Protein AF-A0A9E4UX66-F1 (afdb_monomer)

Foldseek 3Di:
DAAEDEDAQADDQADPCCVVVDPDPQDDDDPVSDDPVSSVVSVVVRVVVQVVCVVVPHPYYHYDPRRHDD

pLDDT: mean 90.39, std 9.5, range [53.56, 98.19]

Nearest PDB structures (foldseek):
  4gp6-assembly1_B-2  TM=4.255E-01  e=2.285E+00  Acetivibrio thermocellus ATCC 27405

Radius of gyration: 14.73 Å; Cα contacts (8 Å, |Δi|>4): 64; chains: 1; bounding box: 32×20×42 Å

Sequence (70 aa):
MKIEMFHLCPYRDLPEDFREKYRSVWVDVPRHLFDGEIAARTYNETLDELKYAAEMGYDGICVNEHHQNA

Secondary structure (DSSP, 8-state):
---EEEE--------TTHHHH-S-SSSS--GGG--HHHHHHHHHHHHHHHHHHHHTT-SEEEE-S-----

Mean predicted aligned error: 4.01 Å

Solvent-accessible surface area (backbone atoms only — not comparable to full-atom values): 4567 Å² total; per-residue (Å²): 136,86,54,66,48,76,52,81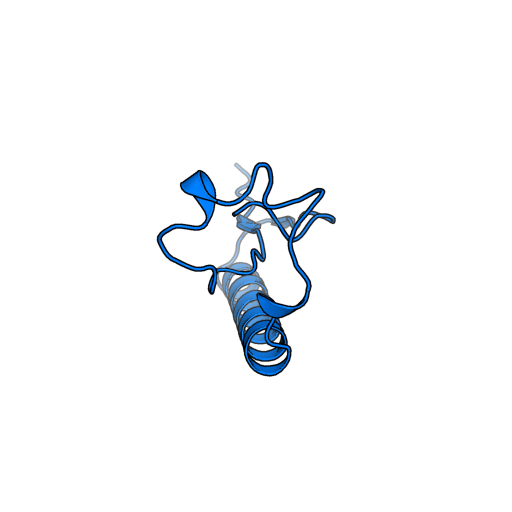,59,45,78,74,79,62,64,92,61,42,77,82,77,42,97,39,93,80,83,71,60,63,71,88,64,63,55,70,69,58,51,53,50,52,52,51,53,48,52,50,54,55,50,48,44,55,74,75,64,45,74,40,83,42,73,64,93,67,36,70,75,116

Structure (mmCIF, N/CA/C/O backbone):
data_AF-A0A9E4UX66-F1
#
_entry.id   AF-A0A9E4UX66-F1
#
loop_
_atom_site.group_PDB
_atom_site.id
_atom_site.type_symbol
_atom_site.label_atom_id
_atom_site.label_alt_id
_atom_site.label_comp_id
_atom_site.label_asym_id
_atom_site.label_entity_id
_atom_site.label_seq_id
_atom_site.pdbx_PDB_ins_code
_atom_site.Cartn_x
_atom_site.Cartn_y
_atom_site.Cartn_z
_atom_site.occupancy
_atom_site.B_iso_or_equiv
_atom_site.auth_seq_id
_atom_site.auth_comp_id
_atom_site.auth_asym_id
_atom_site.auth_atom_id
_atom_site.pdbx_PDB_model_num
ATOM 1 N N . MET A 1 1 ? -7.058 8.197 26.504 1.00 89.12 1 MET A N 1
ATOM 2 C CA . MET A 1 1 ? -6.088 8.501 25.430 1.00 89.12 1 MET A CA 1
ATOM 3 C C . MET A 1 1 ? -6.585 7.789 24.189 1.00 89.12 1 MET A C 1
ATOM 5 O O . MET A 1 1 ? -7.038 6.669 24.366 1.00 89.12 1 MET A O 1
ATOM 9 N N . LYS A 1 2 ? -6.574 8.433 23.016 1.00 95.38 2 LYS A N 1
ATOM 10 C CA . LYS A 1 2 ? -6.923 7.778 21.746 1.00 95.38 2 LYS A CA 1
ATOM 11 C C . LYS A 1 2 ? -5.651 7.346 21.018 1.00 95.38 2 LYS A C 1
ATOM 13 O O . LYS A 1 2 ? -4.670 8.088 21.072 1.00 95.38 2 LYS A O 1
ATOM 18 N N . ILE A 1 3 ? -5.670 6.180 20.384 1.00 96.19 3 ILE A N 1
ATOM 19 C CA . ILE A 1 3 ? -4.575 5.615 19.593 1.00 96.19 3 ILE A CA 1
ATOM 20 C C . ILE A 1 3 ? -5.109 5.285 18.200 1.00 96.19 3 ILE A C 1
ATOM 22 O O . ILE A 1 3 ? -5.992 4.446 18.039 1.00 96.19 3 ILE A O 1
ATOM 26 N N . GLU A 1 4 ? -4.545 5.935 17.190 1.00 97.19 4 GLU A N 1
ATOM 27 C CA . GLU A 1 4 ? -4.938 5.782 15.789 1.00 97.19 4 GLU A CA 1
ATOM 28 C C . GLU A 1 4 ? -3.826 5.067 15.012 1.00 97.19 4 GLU A C 1
ATOM 30 O O . GLU A 1 4 ? -2.638 5.274 15.277 1.00 97.19 4 GLU A O 1
ATOM 35 N N . MET A 1 5 ? -4.206 4.215 14.060 1.00 96.25 5 MET A N 1
ATOM 36 C CA . MET A 1 5 ? -3.281 3.486 13.193 1.00 96.25 5 MET A CA 1
ATOM 37 C C . MET A 1 5 ? -3.151 4.228 11.865 1.00 96.25 5 MET A C 1
ATOM 39 O O . MET A 1 5 ? -4.124 4.348 11.124 1.00 96.25 5 MET A O 1
ATOM 43 N N . PHE A 1 6 ? -1.956 4.742 11.574 1.00 93.75 6 PHE A N 1
ATOM 44 C CA . PHE A 1 6 ? -1.642 5.353 10.285 1.00 93.75 6 PHE A CA 1
ATOM 45 C C . PHE A 1 6 ? -0.916 4.353 9.387 1.00 93.75 6 PHE A C 1
ATOM 47 O O . PHE A 1 6 ? 0.105 3.796 9.792 1.00 93.75 6 PHE A O 1
ATOM 54 N N . HIS A 1 7 ? -1.427 4.157 8.171 1.00 91.38 7 HIS A N 1
ATOM 55 C CA . HIS A 1 7 ? -0.901 3.187 7.218 1.00 91.38 7 HIS A CA 1
ATOM 56 C C . HIS A 1 7 ? -0.579 3.805 5.857 1.00 91.38 7 HIS A C 1
ATOM 58 O O . HIS A 1 7 ? -1.261 4.717 5.387 1.00 91.38 7 HIS A O 1
ATOM 64 N N . LEU A 1 8 ? 0.440 3.247 5.203 1.00 90.38 8 LEU A N 1
ATOM 65 C CA . LEU A 1 8 ? 0.862 3.582 3.844 1.00 90.38 8 LEU A CA 1
ATOM 66 C C . LEU A 1 8 ? 0.796 2.325 2.972 1.00 90.38 8 LEU A C 1
ATOM 68 O O . LEU A 1 8 ? 0.965 1.218 3.469 1.00 90.38 8 LEU A O 1
ATOM 72 N N . CYS A 1 9 ? 0.602 2.493 1.665 1.00 90.50 9 CYS A N 1
ATOM 73 C CA . CYS A 1 9 ? 0.513 1.383 0.710 1.00 90.50 9 CYS A CA 1
ATOM 74 C C . CYS A 1 9 ? 1.553 1.523 -0.420 1.00 90.50 9 CYS A C 1
ATOM 76 O O . CYS A 1 9 ? 1.174 1.637 -1.593 1.00 90.50 9 CYS A O 1
ATOM 78 N N . PRO A 1 10 ? 2.864 1.583 -0.111 1.00 88.81 10 PRO A N 1
ATOM 79 C CA . PRO A 1 10 ? 3.870 1.775 -1.142 1.00 88.81 10 PRO A CA 1
ATOM 80 C C . PRO A 1 10 ? 3.978 0.543 -2.041 1.00 88.81 10 PRO A C 1
ATOM 82 O O . PRO A 1 10 ? 3.884 -0.598 -1.589 1.00 88.81 10 PRO A O 1
ATOM 85 N N . TYR A 1 11 ? 4.265 0.779 -3.319 1.00 89.25 11 TYR A N 1
ATOM 86 C CA . TYR A 1 11 ? 4.790 -0.268 -4.186 1.00 89.25 11 TYR A CA 1
ATOM 87 C C . TYR A 1 11 ? 6.248 -0.538 -3.792 1.00 89.25 11 TYR A C 1
ATOM 89 O O . TYR A 1 11 ? 7.077 0.371 -3.855 1.00 89.25 11 TYR A O 1
ATOM 97 N N . ARG A 1 12 ? 6.543 -1.761 -3.340 1.00 87.00 12 ARG A N 1
ATOM 98 C CA . ARG A 1 12 ? 7.829 -2.122 -2.709 1.00 87.00 12 ARG A CA 1
ATOM 99 C C . ARG A 1 12 ? 8.783 -2.880 -3.635 1.00 87.00 12 ARG A C 1
ATOM 101 O O . ARG A 1 12 ? 9.978 -2.904 -3.366 1.00 87.00 12 ARG A O 1
ATOM 108 N N . ASP A 1 13 ? 8.282 -3.451 -4.728 1.00 91.62 13 ASP A N 1
ATOM 109 C CA . ASP A 1 13 ? 9.051 -4.281 -5.667 1.00 91.62 13 ASP A CA 1
ATOM 110 C C . ASP A 1 13 ? 9.826 -3.440 -6.696 1.00 91.62 13 ASP A C 1
ATOM 112 O O . ASP A 1 13 ? 9.671 -3.581 -7.910 1.00 91.62 13 ASP A O 1
ATOM 116 N N . LEU A 1 14 ? 10.654 -2.521 -6.200 1.00 91.81 14 LEU A N 1
ATOM 117 C CA . LEU A 1 14 ? 11.587 -1.746 -7.016 1.00 91.81 14 LEU A CA 1
ATOM 118 C C . LEU A 1 14 ? 12.968 -2.422 -7.046 1.00 91.81 14 LEU A C 1
ATOM 120 O O . LEU A 1 14 ? 13.335 -3.102 -6.086 1.00 91.81 14 LEU A O 1
ATOM 124 N N . PRO A 1 15 ? 13.762 -2.228 -8.118 1.00 93.12 15 PRO A N 1
ATOM 125 C CA . PRO A 1 15 ? 15.141 -2.703 -8.166 1.00 93.12 15 PRO A CA 1
ATOM 126 C C . PRO A 1 15 ? 15.969 -2.200 -6.982 1.00 93.12 15 PRO A C 1
ATOM 128 O O . PRO A 1 15 ? 15.802 -1.065 -6.538 1.00 93.12 15 PRO A O 1
ATOM 131 N N . GLU A 1 16 ? 16.914 -3.015 -6.517 1.00 93.81 16 GLU A N 1
ATOM 132 C CA . GLU A 1 16 ? 17.806 -2.649 -5.408 1.00 93.81 16 GLU A CA 1
ATOM 133 C C . GLU A 1 16 ? 18.605 -1.369 -5.711 1.00 93.81 16 GLU A C 1
ATOM 135 O O . GLU A 1 16 ? 18.822 -0.553 -4.819 1.00 93.81 16 GLU A O 1
ATOM 140 N N . ASP A 1 17 ? 18.945 -1.148 -6.986 1.00 94.12 17 ASP A N 1
ATOM 141 C CA . ASP A 1 17 ? 19.689 0.017 -7.468 1.00 94.12 17 ASP A CA 1
ATOM 142 C C . ASP A 1 17 ? 18.803 1.205 -7.911 1.00 94.12 17 ASP A C 1
ATOM 144 O O . ASP A 1 17 ? 19.225 2.099 -8.661 1.00 94.12 17 ASP A O 1
ATOM 148 N N . PHE A 1 18 ? 17.532 1.215 -7.490 1.00 92.00 18 PHE A N 1
ATOM 149 C CA . PHE A 1 18 ? 16.569 2.235 -7.901 1.00 92.00 18 PHE A CA 1
ATOM 150 C C . PHE A 1 18 ? 17.022 3.646 -7.504 1.00 92.00 18 PHE A C 1
ATOM 152 O O . PHE A 1 18 ? 16.854 4.591 -8.275 1.00 92.00 18 PHE A O 1
ATOM 159 N N . ARG A 1 19 ? 17.615 3.800 -6.313 1.00 90.06 19 ARG A N 1
ATOM 160 C CA . ARG A 1 19 ? 18.008 5.109 -5.765 1.00 90.06 19 ARG A CA 1
ATOM 161 C C . ARG A 1 19 ? 19.216 5.704 -6.489 1.00 90.06 19 ARG A C 1
ATOM 163 O O . ARG A 1 19 ? 19.342 6.924 -6.536 1.00 90.06 19 ARG A O 1
ATOM 170 N N . GLU A 1 20 ? 20.086 4.871 -7.054 1.00 93.88 20 GLU A N 1
ATOM 171 C CA . GLU A 1 20 ? 21.218 5.308 -7.870 1.00 93.88 20 GLU A CA 1
ATOM 172 C C . GLU A 1 20 ? 20.788 5.674 -9.293 1.00 93.88 20 GLU A C 1
ATOM 174 O O . GLU A 1 20 ? 21.332 6.609 -9.883 1.00 93.88 20 GLU A O 1
ATOM 179 N N . LYS A 1 21 ? 19.821 4.940 -9.859 1.00 92.81 21 LYS A N 1
ATOM 180 C CA . LYS A 1 21 ? 19.390 5.108 -11.256 1.00 92.81 21 LYS A CA 1
ATOM 181 C C . LYS A 1 21 ? 18.275 6.128 -11.455 1.00 92.81 21 LYS A C 1
ATOM 183 O O . LYS A 1 21 ? 18.178 6.702 -12.541 1.00 92.81 21 LYS A O 1
ATOM 188 N N . TYR A 1 22 ? 17.436 6.358 -10.447 1.00 90.19 22 TYR A N 1
ATOM 189 C CA . TYR A 1 22 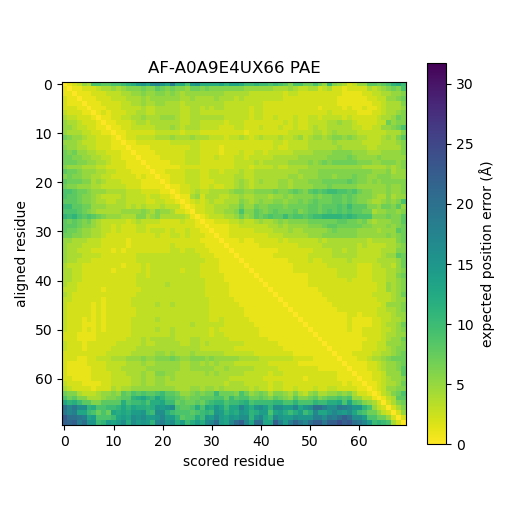? 16.237 7.182 -10.572 1.00 90.19 22 TYR A CA 1
ATOM 190 C C . TYR A 1 22 ? 16.190 8.282 -9.517 1.00 90.19 22 TYR A C 1
ATOM 192 O O . TYR A 1 22 ? 16.395 8.070 -8.327 1.00 90.19 22 TYR A O 1
ATOM 200 N N . ARG A 1 23 ? 15.865 9.493 -9.977 1.00 87.56 23 ARG A N 1
ATOM 201 C CA . ARG A 1 23 ? 15.825 10.706 -9.150 1.00 87.56 23 ARG A CA 1
ATOM 202 C C . ARG A 1 23 ? 14.702 10.691 -8.112 1.00 87.56 23 ARG A C 1
ATOM 204 O O . ARG A 1 23 ? 14.826 11.317 -7.064 1.00 87.56 23 ARG A O 1
ATOM 211 N N . SER A 1 24 ? 13.575 10.066 -8.438 1.00 84.69 24 SER A N 1
ATOM 212 C CA . SER A 1 24 ? 12.371 10.111 -7.615 1.00 84.69 24 SER A CA 1
ATOM 213 C C . SER A 1 24 ? 11.511 8.877 -7.837 1.00 84.69 24 SER A C 1
ATOM 215 O O . SER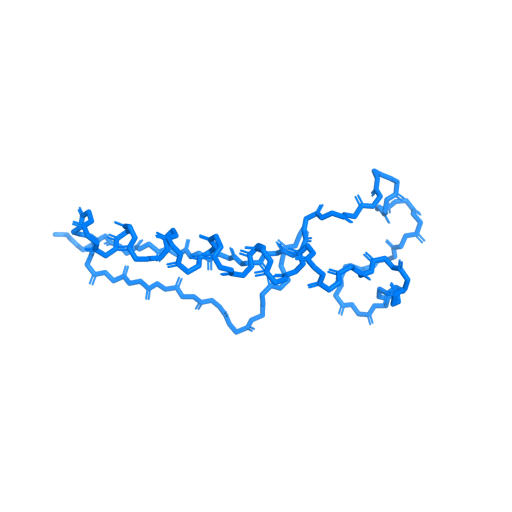 A 1 24 ? 11.265 8.493 -8.978 1.00 84.69 24 SER A O 1
ATOM 217 N N . VAL A 1 25 ? 10.987 8.326 -6.740 1.00 84.56 25 VAL A N 1
ATOM 218 C CA . VAL A 1 25 ? 9.958 7.274 -6.742 1.00 84.56 25 VAL A CA 1
ATOM 219 C C . VAL A 1 25 ? 8.543 7.808 -7.011 1.00 84.56 25 VAL A C 1
ATOM 221 O O . VAL A 1 25 ? 7.585 7.045 -7.057 1.00 84.56 25 VAL A O 1
ATOM 224 N N . TRP A 1 26 ? 8.406 9.121 -7.197 1.00 78.94 26 TRP A N 1
ATOM 225 C CA . TRP A 1 26 ? 7.116 9.811 -7.223 1.00 78.94 26 TRP A CA 1
ATOM 226 C C . TRP A 1 26 ? 6.838 10.552 -8.528 1.00 78.94 26 TRP A C 1
ATOM 228 O O . TRP A 1 26 ? 5.695 10.629 -8.963 1.00 78.94 26 TRP A O 1
ATOM 238 N N . VAL A 1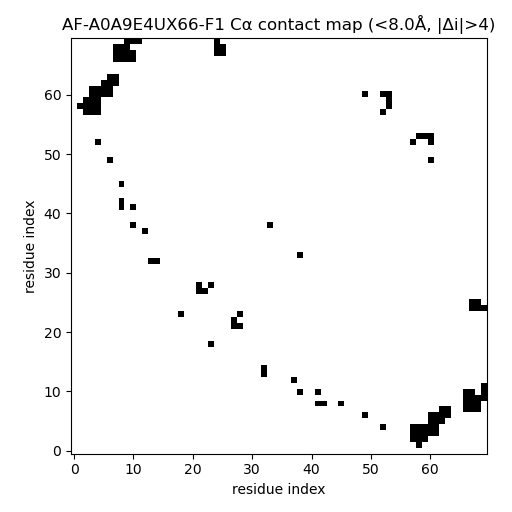 27 ? 7.874 11.135 -9.139 1.00 81.06 27 VAL A N 1
ATOM 239 C CA . VAL A 1 27 ? 7.701 12.044 -10.285 1.00 81.06 27 VAL A CA 1
ATOM 240 C C . VAL A 1 27 ? 7.998 11.351 -11.616 1.00 81.06 27 VAL A C 1
ATOM 242 O O . VAL A 1 27 ? 7.217 11.470 -12.555 1.00 81.06 27 VAL A O 1
ATOM 245 N N . ASP A 1 28 ? 9.103 10.599 -11.691 1.00 84.12 28 ASP A N 1
ATOM 246 C CA . ASP A 1 28 ? 9.699 10.173 -12.968 1.00 84.12 28 ASP A CA 1
ATOM 247 C C . ASP A 1 28 ? 9.871 8.641 -13.079 1.00 84.12 28 ASP A C 1
ATOM 249 O O . ASP A 1 28 ? 10.765 8.166 -13.783 1.00 84.12 28 ASP A O 1
ATOM 253 N N . VAL A 1 29 ? 9.072 7.845 -12.357 1.00 87.06 29 VAL A N 1
ATOM 254 C CA . VAL A 1 29 ? 9.255 6.381 -12.309 1.00 87.06 29 VAL A CA 1
ATOM 255 C C . VAL A 1 29 ? 8.933 5.743 -13.663 1.00 87.06 29 VAL A C 1
ATOM 257 O O . VAL A 1 29 ? 7.820 5.903 -14.173 1.00 87.06 29 VAL A O 1
ATOM 260 N N . PRO A 1 30 ? 9.858 4.970 -14.260 1.00 91.06 30 PRO A N 1
ATOM 261 C CA . PRO A 1 30 ? 9.563 4.262 -15.493 1.00 91.06 30 PRO A CA 1
ATOM 262 C C . PRO A 1 30 ? 8.456 3.222 -15.313 1.00 91.06 30 PRO A C 1
ATOM 264 O O . PRO A 1 30 ? 8.529 2.355 -14.446 1.00 91.06 30 PRO A O 1
ATOM 267 N N . ARG A 1 31 ? 7.483 3.225 -16.230 1.00 90.50 31 ARG A N 1
ATOM 268 C CA . ARG A 1 31 ? 6.358 2.274 -16.238 1.00 90.50 31 ARG A CA 1
ATOM 269 C C . ARG A 1 31 ? 6.781 0.801 -16.188 1.00 90.50 31 ARG A C 1
ATOM 271 O O . ARG A 1 31 ? 6.053 -0.008 -15.634 1.00 90.50 31 ARG A O 1
ATOM 278 N N . HIS A 1 32 ? 7.918 0.436 -16.783 1.00 93.19 32 HIS A N 1
ATOM 279 C CA . HIS A 1 32 ? 8.365 -0.963 -16.835 1.00 93.19 32 HIS A CA 1
ATOM 280 C C . HIS A 1 32 ? 8.785 -1.533 -15.470 1.00 93.19 32 HIS A C 1
ATOM 282 O O . HIS A 1 32 ? 9.010 -2.732 -15.375 1.00 93.19 32 HIS A O 1
ATOM 288 N N . LEU A 1 33 ? 8.903 -0.691 -14.438 1.00 92.81 33 LEU A N 1
ATOM 289 C CA . LEU A 1 33 ? 9.157 -1.116 -13.060 1.00 92.81 33 LEU A CA 1
ATOM 290 C C . LEU A 1 33 ? 7.872 -1.479 -12.301 1.00 92.81 33 LEU A C 1
ATOM 292 O O . LEU A 1 33 ? 7.941 -1.912 -11.156 1.00 92.81 33 LEU A O 1
ATOM 296 N N . PHE A 1 34 ? 6.706 -1.276 -12.917 1.00 92.12 34 PHE A N 1
ATOM 297 C CA . PHE A 1 34 ? 5.415 -1.592 -12.326 1.00 92.12 34 PHE A CA 1
ATOM 298 C C . PHE A 1 34 ? 4.908 -2.954 -12.800 1.00 92.12 34 PHE A C 1
ATOM 300 O O . PHE A 1 34 ? 4.757 -3.183 -14.003 1.00 92.12 34 PHE A O 1
ATOM 307 N N . ASP A 1 35 ? 4.556 -3.803 -11.840 1.00 95.50 35 ASP A N 1
ATOM 308 C CA . ASP A 1 35 ? 3.834 -5.051 -12.051 1.00 95.50 35 ASP A CA 1
ATOM 309 C C . ASP A 1 35 ? 2.420 -4.951 -11.451 1.00 95.50 35 ASP A C 1
ATOM 311 O O . ASP A 1 35 ? 2.232 -4.684 -10.259 1.00 95.50 35 ASP A O 1
ATOM 315 N N . GLY A 1 36 ? 1.407 -5.159 -12.297 1.00 94.69 36 GLY A N 1
ATOM 316 C CA . GLY A 1 36 ? 0.002 -5.050 -11.910 1.00 94.69 36 GLY A CA 1
ATOM 317 C C . GLY A 1 36 ? -0.482 -6.169 -10.988 1.00 94.69 36 GLY A C 1
ATOM 318 O O . GLY A 1 36 ? -1.350 -5.920 -10.152 1.00 94.69 36 GLY A O 1
ATOM 319 N N . GLU A 1 37 ? 0.072 -7.378 -11.098 1.00 96.94 37 GLU A N 1
ATOM 320 C CA . GLU A 1 37 ? -0.297 -8.498 -10.226 1.00 96.94 37 GLU A CA 1
ATOM 321 C C . GLU A 1 37 ? 0.254 -8.283 -8.815 1.00 96.94 37 GLU A C 1
ATOM 323 O O . GLU A 1 37 ? -0.456 -8.486 -7.826 1.00 96.94 37 GLU A O 1
ATOM 328 N N . ILE A 1 38 ? 1.493 -7.790 -8.718 1.00 95.12 38 ILE A N 1
ATOM 329 C CA . ILE A 1 38 ? 2.113 -7.419 -7.441 1.00 95.12 38 ILE A CA 1
ATOM 330 C C . ILE A 1 38 ? 1.333 -6.281 -6.785 1.00 95.12 38 ILE A C 1
ATOM 332 O O . ILE A 1 38 ? 0.958 -6.392 -5.618 1.00 95.12 38 ILE A O 1
ATOM 336 N N . ALA A 1 39 ? 1.027 -5.217 -7.535 1.00 93.38 39 ALA A N 1
ATOM 337 C CA . ALA A 1 39 ? 0.261 -4.089 -7.016 1.00 93.38 39 ALA A CA 1
ATOM 338 C C . ALA A 1 39 ? -1.127 -4.512 -6.508 1.00 93.38 39 ALA A C 1
ATOM 340 O O . ALA A 1 39 ? -1.538 -4.095 -5.426 1.00 93.38 39 ALA A O 1
ATOM 341 N N . ALA A 1 40 ? -1.830 -5.377 -7.246 1.00 95.38 40 ALA A N 1
ATOM 342 C CA . ALA A 1 40 ? -3.126 -5.903 -6.826 1.00 95.38 40 ALA A CA 1
ATOM 343 C C . ALA A 1 40 ? -3.022 -6.736 -5.540 1.00 95.38 40 ALA A C 1
ATOM 345 O O . ALA A 1 40 ? -3.863 -6.599 -4.648 1.00 95.38 40 ALA A O 1
ATOM 346 N N . ARG A 1 41 ? -1.989 -7.577 -5.411 1.00 96.00 41 ARG A N 1
ATOM 347 C CA . ARG A 1 41 ? -1.744 -8.349 -4.187 1.00 96.00 41 ARG A CA 1
ATOM 348 C C . ARG A 1 41 ? -1.457 -7.429 -3.001 1.00 96.00 41 ARG A C 1
ATOM 350 O O . ARG A 1 41 ? -2.153 -7.526 -1.996 1.00 96.00 41 ARG A O 1
ATOM 357 N N . THR A 1 42 ? -0.502 -6.508 -3.139 1.00 93.62 42 THR A N 1
ATOM 358 C CA . THR A 1 42 ? -0.134 -5.558 -2.076 1.00 93.62 42 THR A CA 1
ATOM 359 C C . THR A 1 42 ? -1.320 -4.705 -1.638 1.00 93.62 42 THR A C 1
ATOM 361 O O . THR A 1 42 ? -1.495 -4.478 -0.447 1.00 93.62 42 THR A O 1
ATOM 364 N N . TYR A 1 43 ? -2.180 -4.288 -2.568 1.00 93.25 43 TYR A N 1
ATOM 365 C CA . TYR A 1 43 ? -3.385 -3.540 -2.221 1.00 93.25 43 TYR A CA 1
ATOM 366 C C . TYR A 1 43 ? -4.341 -4.350 -1.3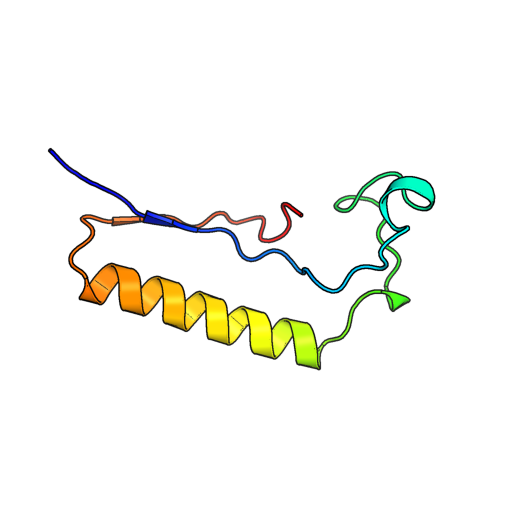31 1.00 93.25 43 TYR A C 1
ATOM 368 O O . TYR A 1 43 ? -4.833 -3.834 -0.330 1.00 93.25 43 TYR A O 1
ATOM 376 N N . ASN A 1 44 ? -4.578 -5.627 -1.654 1.00 96.19 44 ASN A N 1
ATOM 377 C CA . ASN A 1 44 ? -5.415 -6.495 -0.820 1.00 96.19 44 ASN A CA 1
ATOM 378 C C . ASN A 1 44 ? -4.780 -6.762 0.553 1.00 96.19 44 ASN A C 1
ATOM 380 O O . ASN A 1 44 ? -5.479 -6.679 1.558 1.00 96.19 44 ASN A O 1
ATOM 384 N N . GLU A 1 45 ? -3.467 -7.005 0.604 1.00 95.75 45 GLU A N 1
ATOM 385 C CA . GLU A 1 45 ? -2.726 -7.161 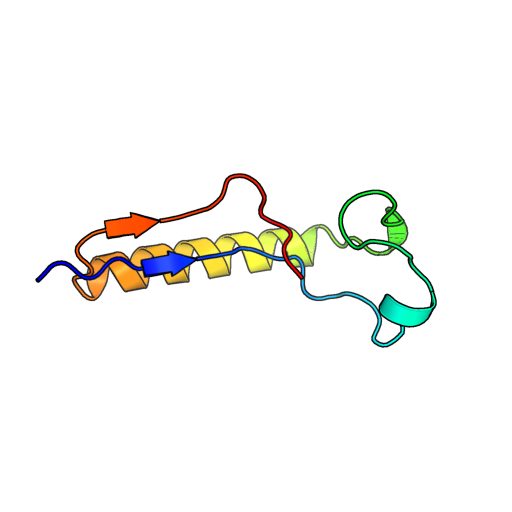1.865 1.00 9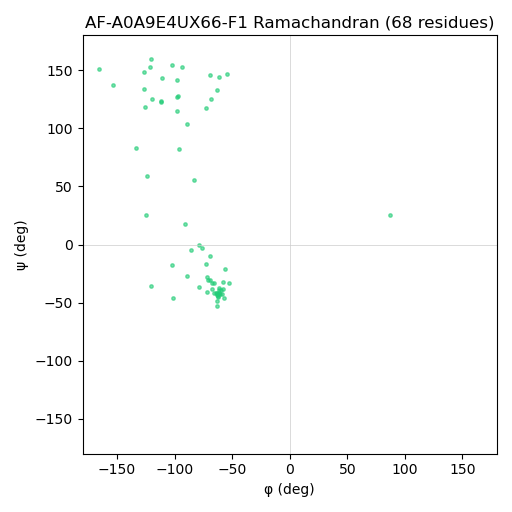5.75 45 GLU A CA 1
ATOM 386 C C . GLU A 1 45 ? -2.878 -5.919 2.753 1.00 95.75 45 GLU A C 1
ATOM 388 O O . GLU A 1 45 ? -3.222 -6.040 3.926 1.00 95.75 45 GLU A O 1
ATOM 393 N N . THR A 1 46 ? -2.729 -4.717 2.185 1.00 94.69 46 THR A N 1
ATOM 394 C CA . THR A 1 46 ? -2.956 -3.468 2.919 1.00 94.69 46 THR A CA 1
ATOM 395 C C . THR A 1 46 ? -4.388 -3.353 3.435 1.00 94.69 46 THR A C 1
ATOM 397 O O . THR A 1 46 ? -4.589 -2.960 4.581 1.00 94.69 46 THR A O 1
ATOM 400 N N . LEU A 1 47 ? -5.404 -3.714 2.647 1.00 95.81 47 LEU A N 1
ATOM 401 C CA . LEU A 1 47 ? -6.787 -3.703 3.135 1.00 95.81 47 LEU A CA 1
ATOM 402 C C . LEU A 1 47 ? -6.999 -4.670 4.308 1.00 95.81 47 LEU A C 1
ATOM 404 O O . LEU A 1 47 ? -7.736 -4.341 5.241 1.00 95.81 47 LEU A O 1
ATOM 408 N N . ASP A 1 48 ? -6.357 -5.835 4.286 1.00 97.81 48 ASP A N 1
ATOM 409 C CA . ASP A 1 48 ? -6.411 -6.785 5.395 1.00 97.81 48 ASP A CA 1
ATOM 410 C C . ASP A 1 48 ? -5.695 -6.255 6.647 1.00 97.81 48 ASP A C 1
ATOM 412 O O . ASP A 1 48 ? -6.229 -6.395 7.747 1.00 97.81 48 ASP A O 1
ATOM 416 N N . GLU A 1 49 ? -4.566 -5.557 6.502 1.00 96.50 49 GLU A N 1
ATOM 417 C CA . GLU A 1 49 ? -3.875 -4.873 7.607 1.00 96.50 49 GLU A CA 1
ATOM 418 C C . GLU A 1 49 ? -4.753 -3.776 8.240 1.00 96.50 49 GLU A C 1
ATOM 420 O O . GLU A 1 49 ? -4.850 -3.680 9.468 1.00 96.50 49 GLU A O 1
ATOM 425 N N . LEU A 1 50 ? -5.450 -2.980 7.418 1.00 96.81 50 LEU A N 1
ATOM 426 C CA . LEU A 1 50 ? -6.389 -1.956 7.889 1.00 96.81 50 LEU A CA 1
ATOM 427 C C . LEU A 1 50 ? -7.572 -2.570 8.652 1.00 96.81 50 LEU A C 1
ATOM 429 O O . LEU A 1 50 ? -7.955 -2.071 9.713 1.00 96.81 50 LEU A O 1
ATOM 433 N N . LYS A 1 51 ? -8.145 -3.662 8.131 1.00 97.56 51 LYS A N 1
ATOM 434 C CA . LYS A 1 51 ? -9.220 -4.407 8.805 1.00 97.56 51 LYS A CA 1
ATOM 435 C C . LYS A 1 51 ? -8.744 -4.979 10.134 1.00 97.56 51 LYS A C 1
ATOM 437 O O . LYS A 1 51 ? -9.430 -4.816 11.138 1.00 97.56 51 LYS A O 1
ATOM 442 N N . TYR A 1 52 ? -7.560 -5.582 10.154 1.00 98.12 52 TYR A N 1
ATOM 443 C CA . TYR A 1 52 ? -6.991 -6.152 11.366 1.00 98.12 52 TYR A CA 1
ATOM 444 C C . TYR A 1 52 ? -6.772 -5.085 12.446 1.00 98.12 52 TYR A C 1
ATOM 446 O O . TYR A 1 52 ? -7.117 -5.299 13.604 1.00 98.12 52 TYR A O 1
ATOM 454 N N . ALA A 1 53 ? -6.287 -3.894 12.086 1.00 97.69 53 ALA A N 1
ATOM 455 C CA . ALA A 1 53 ? -6.177 -2.792 13.042 1.00 97.69 53 ALA A CA 1
ATOM 456 C C . ALA A 1 53 ? -7.544 -2.365 13.611 1.00 97.69 53 ALA A C 1
ATOM 458 O O . ALA A 1 53 ? -7.662 -2.122 14.814 1.00 97.69 53 ALA A O 1
ATOM 459 N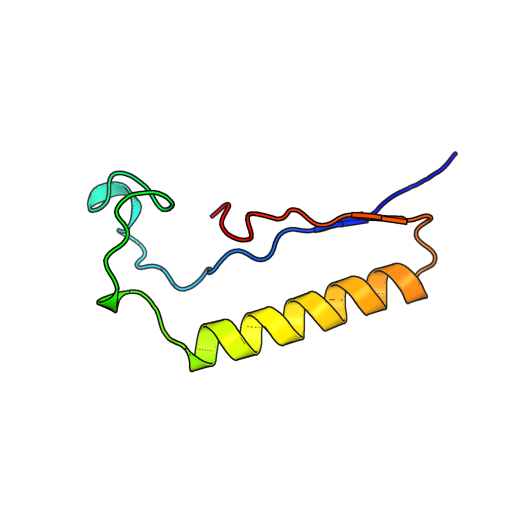 N . ALA A 1 54 ? -8.596 -2.333 12.791 1.00 96.25 54 ALA A N 1
ATOM 460 C CA . ALA A 1 54 ? -9.944 -2.053 13.284 1.00 96.25 54 ALA A CA 1
ATOM 461 C C . ALA A 1 54 ? -10.438 -3.147 14.254 1.00 96.25 54 ALA A C 1
ATOM 463 O O . ALA A 1 54 ? -10.999 -2.833 15.303 1.00 96.25 54 ALA A O 1
ATOM 464 N N . GLU A 1 55 ? -10.179 -4.422 13.950 1.00 98.19 55 GLU A N 1
ATOM 465 C CA . GLU A 1 55 ? -10.528 -5.568 14.805 1.00 98.19 55 GLU A CA 1
ATOM 466 C C . GLU A 1 55 ? -9.761 -5.575 16.136 1.00 98.19 55 GLU A C 1
ATOM 468 O O . GLU A 1 55 ? -10.309 -5.960 17.169 1.00 98.19 55 GLU A O 1
ATOM 473 N N . MET A 1 56 ? -8.516 -5.096 16.134 1.00 97.88 56 MET A N 1
ATOM 474 C CA . MET A 1 56 ? -7.671 -4.993 17.327 1.00 97.88 56 MET A CA 1
ATOM 475 C C . MET A 1 56 ? -8.035 -3.820 18.251 1.00 97.88 56 MET A C 1
ATOM 477 O O . MET A 1 56 ? -7.454 -3.694 19.331 1.00 97.88 56 MET A O 1
ATOM 481 N N . GLY A 1 57 ? -9.008 -2.985 17.870 1.00 97.50 57 GLY A N 1
ATOM 482 C CA . GLY A 1 57 ? -9.572 -1.946 18.733 1.00 97.50 57 GLY A CA 1
ATOM 483 C C . GLY A 1 57 ? -8.837 -0.606 18.704 1.00 97.50 57 GLY A C 1
ATOM 484 O O . GLY A 1 57 ? -8.911 0.137 19.681 1.00 97.50 57 GLY A O 1
ATOM 485 N N . TYR A 1 58 ? -8.135 -0.284 17.611 1.00 98.00 58 TYR A N 1
ATOM 486 C CA . TYR A 1 58 ? -7.637 1.079 17.397 1.00 98.00 58 TYR A CA 1
ATOM 487 C C . TYR A 1 58 ? -8.804 2.077 17.312 1.00 98.00 58 TYR A C 1
ATOM 489 O O . TYR A 1 58 ? -9.858 1.778 16.750 1.00 98.00 58 TYR A O 1
ATOM 497 N N . ASP A 1 59 ? -8.608 3.286 17.842 1.00 98.00 59 ASP A N 1
ATOM 498 C CA . ASP A 1 59 ? -9.642 4.330 17.890 1.00 98.00 59 ASP A CA 1
ATOM 499 C C . ASP A 1 59 ? -9.931 4.956 16.514 1.00 98.00 59 ASP A C 1
ATOM 501 O O . ASP A 1 59 ? -10.953 5.623 16.332 1.00 98.00 59 ASP A O 1
ATOM 505 N N . GLY A 1 60 ? -9.027 4.762 15.552 1.00 97.12 60 GLY A N 1
ATOM 506 C CA . GLY A 1 60 ? -9.147 5.270 14.194 1.00 97.12 60 GLY A CA 1
ATOM 507 C C . GLY A 1 60 ? -8.162 4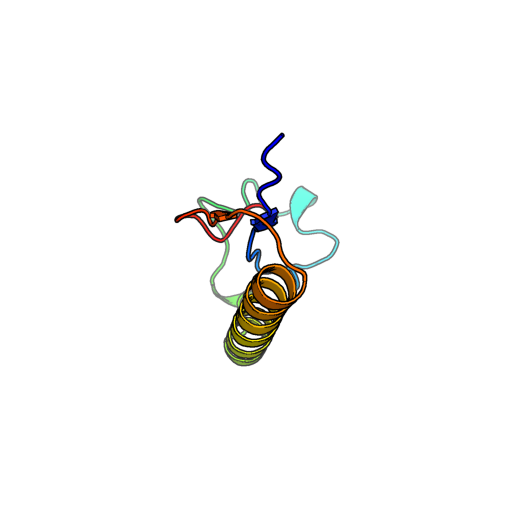.605 13.239 1.00 97.12 60 GLY A C 1
ATOM 508 O O . GLY A 1 60 ? -7.073 4.185 13.639 1.00 97.12 60 GLY A O 1
ATOM 509 N N . ILE A 1 61 ? -8.568 4.532 11.973 1.00 96.44 61 ILE A N 1
ATOM 510 C CA . ILE A 1 61 ? -7.745 4.090 10.850 1.00 96.44 61 ILE A CA 1
ATOM 511 C C . ILE A 1 61 ? -7.485 5.296 9.958 1.00 96.44 61 ILE A C 1
ATOM 513 O O . ILE A 1 61 ? -8.421 5.936 9.475 1.00 96.44 61 ILE A O 1
ATOM 517 N N . CYS A 1 62 ? -6.214 5.586 9.732 1.00 94.19 62 CYS A N 1
ATOM 518 C CA . CYS A 1 62 ? -5.759 6.744 8.991 1.00 94.19 62 CYS A CA 1
ATOM 519 C C . CYS A 1 62 ? -4.958 6.271 7.778 1.00 94.19 62 CYS A C 1
ATOM 521 O O . CYS A 1 62 ? -3.990 5.522 7.899 1.00 94.19 62 CYS A O 1
ATOM 523 N N . VAL A 1 63 ? -5.360 6.731 6.600 1.00 91.38 63 VAL A N 1
ATOM 524 C CA . VAL A 1 63 ? -4.682 6.450 5.332 1.00 91.38 63 VAL A CA 1
ATOM 525 C C . VAL A 1 63 ? -4.242 7.758 4.698 1.00 91.38 63 VAL A C 1
ATOM 527 O O . VAL A 1 63 ? -4.788 8.820 5.009 1.00 91.38 63 VAL A O 1
ATOM 530 N N . ASN A 1 64 ? -3.274 7.695 3.792 1.00 83.75 64 ASN A N 1
ATOM 531 C CA . ASN A 1 64 ? -2.962 8.821 2.929 1.00 83.75 64 ASN A CA 1
ATOM 532 C C . ASN A 1 64 ? -3.542 8.619 1.522 1.00 83.75 64 ASN A C 1
ATOM 534 O O . ASN A 1 64 ? -3.748 7.501 1.064 1.00 83.75 64 ASN A O 1
ATOM 538 N N . GLU A 1 65 ? -3.803 9.719 0.818 1.00 76.44 65 GLU A N 1
ATOM 539 C CA . GLU A 1 65 ? -4.225 9.669 -0.589 1.00 76.44 65 GLU A CA 1
ATOM 540 C C . GLU A 1 65 ? -3.072 9.204 -1.499 1.00 76.44 65 GLU A C 1
ATOM 542 O O . GLU A 1 65 ? -3.262 8.530 -2.514 1.00 76.44 65 GLU A O 1
ATOM 547 N N . HIS A 1 66 ? -1.842 9.524 -1.102 1.00 70.00 66 HIS A N 1
ATOM 548 C CA . HIS A 1 66 ? -0.645 9.266 -1.883 1.00 70.00 66 HIS A CA 1
ATOM 549 C C . HIS A 1 66 ? 0.049 7.966 -1.481 1.00 70.00 66 HIS A C 1
ATOM 551 O O . HIS A 1 66 ? 1.035 7.954 -0.752 1.00 70.00 66 HIS A O 1
ATOM 557 N N . HIS A 1 67 ? -0.453 6.860 -2.010 1.00 63.09 67 HIS A N 1
ATOM 558 C CA . HIS A 1 67 ? -0.038 5.506 -1.651 1.00 63.09 67 HIS A CA 1
ATOM 559 C C . HIS A 1 67 ? 1.474 5.243 -1.829 1.00 63.09 67 HIS A C 1
ATOM 561 O O . HIS A 1 67 ? 2.018 4.375 -1.158 1.00 63.09 67 HIS A O 1
ATOM 567 N N . GLN A 1 68 ? 2.198 6.013 -2.650 1.00 62.56 68 GLN A N 1
ATOM 568 C CA . GLN A 1 68 ? 3.653 5.899 -2.762 1.00 62.56 68 GLN A CA 1
ATOM 569 C C . GLN A 1 68 ? 4.376 6.792 -1.751 1.00 62.56 68 GLN A C 1
ATOM 571 O O . GLN A 1 68 ? 4.535 7.977 -1.972 1.00 62.56 68 GLN A O 1
ATOM 576 N N . ASN A 1 69 ? 4.898 6.217 -0.678 1.00 56.03 69 ASN A N 1
ATOM 577 C CA . ASN A 1 69 ? 6.058 6.757 0.030 1.00 56.03 69 ASN A CA 1
ATOM 578 C C . ASN A 1 69 ? 6.979 5.555 0.253 1.00 56.03 69 ASN A C 1
ATOM 580 O O . ASN A 1 69 ? 6.854 4.870 1.265 1.00 56.03 69 ASN A O 1
ATOM 584 N N . ALA A 1 70 ? 7.774 5.224 -0.766 1.00 53.56 70 ALA A N 1
ATOM 585 C CA . ALA A 1 70 ? 8.791 4.176 -0.693 1.00 53.56 70 ALA A CA 1
ATOM 586 C C . ALA A 1 70 ? 10.128 4.771 -0.233 1.00 53.56 70 ALA A C 1
ATOM 588 O O . ALA A 1 70 ? 10.438 5.908 -0.666 1.00 53.56 70 ALA A O 1
#